Protein AF-A0AAW1Y1N4-F1 (afdb_monomer)

Secondary structure (DSSP, 8-state):
------PPP---PPPP----PPP-----------------------------------PPPPPGGGSPPP-SPPHHHHHHHHHHHTTS------

Mean predicted aligned error: 20.31 Å

Solvent-accessible surface area (backbone atoms only — not comparable to full-atom values): 7390 Å² total; per-residue (Å²): 141,82,88,80,82,82,84,78,80,85,80,87,74,87,84,82,82,86,79,81,82,78,89,83,85,87,83,88,89,88,89,88,89,89,86,80,94,70,86,72,80,69,78,85,69,77,67,77,71,68,75,74,72,80,79,79,82,82,78,83,81,75,46,81,92,74,51,86,83,80,88,73,73,57,77,92,51,40,66,65,53,54,60,54,52,77,79,46,93,82,80,85,85,131

Structure (mmCIF, N/CA/C/O backbone):
data_AF-A0AAW1Y1N4-F1
#
_entry.id   AF-A0AAW1Y1N4-F1
#
loop_
_atom_site.group_PDB
_atom_site.id
_atom_site.type_symbol
_atom_site.label_atom_id
_atom_site.label_alt_id
_atom_site.label_comp_id
_atom_site.label_asym_id
_atom_site.label_entity_id
_atom_site.label_seq_id
_atom_site.pdbx_PDB_ins_code
_atom_site.Cartn_x
_atom_site.Cartn_y
_atom_site.Cartn_z
_atom_site.occupancy
_atom_site.B_iso_or_equiv
_atom_site.auth_seq_id
_atom_site.auth_comp_id
_atom_site.auth_asym_id
_atom_site.auth_atom_id
_atom_site.pdbx_PDB_model_num
ATOM 1 N N . MET A 1 1 ? -6.509 -39.444 18.642 1.00 41.75 1 MET A N 1
ATOM 2 C CA . MET A 1 1 ? -6.468 -38.091 19.236 1.00 41.75 1 MET A CA 1
ATOM 3 C C . MET A 1 1 ? -5.224 -37.387 18.727 1.00 41.75 1 MET A C 1
ATOM 5 O O . MET A 1 1 ? -4.135 -37.857 19.015 1.00 41.75 1 MET A O 1
ATOM 9 N N . ALA A 1 2 ? -5.366 -36.320 17.945 1.00 38.72 2 ALA A N 1
ATOM 10 C CA . ALA A 1 2 ? -4.243 -35.461 17.577 1.00 38.72 2 ALA A CA 1
ATOM 11 C C . ALA A 1 2 ? -4.738 -34.013 17.600 1.00 38.72 2 ALA A C 1
ATOM 13 O O . ALA A 1 2 ? -5.524 -33.605 16.746 1.00 38.72 2 ALA A O 1
ATOM 14 N N . ALA A 1 3 ? -4.347 -33.272 18.635 1.00 46.62 3 ALA A N 1
ATOM 15 C CA . ALA A 1 3 ? -4.646 -31.855 18.766 1.00 46.62 3 ALA A C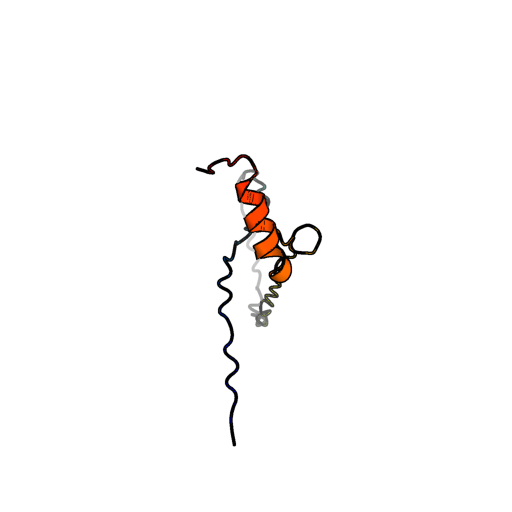A 1
ATOM 16 C C . ALA A 1 3 ? -3.704 -31.065 17.849 1.00 46.62 3 ALA A C 1
ATOM 18 O O . ALA A 1 3 ? -2.485 -31.201 17.942 1.00 46.62 3 ALA A O 1
ATOM 19 N N . ARG A 1 4 ? -4.264 -30.246 16.953 1.00 45.59 4 ARG A N 1
ATOM 20 C CA . ARG A 1 4 ? -3.506 -29.234 16.211 1.00 45.59 4 ARG A CA 1
ATOM 21 C C . ARG A 1 4 ? -3.536 -27.939 17.015 1.00 45.59 4 ARG A C 1
ATOM 23 O O . ARG A 1 4 ? -4.587 -27.322 17.147 1.00 45.59 4 ARG A O 1
ATOM 30 N N . LEU A 1 5 ? -2.383 -27.563 17.560 1.00 49.50 5 LEU A N 1
ATOM 31 C CA . LEU A 1 5 ? -2.143 -26.238 18.121 1.00 49.50 5 LEU A CA 1
ATOM 32 C C . LEU A 1 5 ? -2.092 -25.235 16.961 1.00 49.50 5 LEU A C 1
ATOM 34 O O . LEU A 1 5 ? -1.223 -25.326 16.096 1.00 49.50 5 LEU A O 1
ATOM 38 N N . LEU A 1 6 ? -3.055 -24.316 16.921 1.00 50.31 6 LEU A N 1
ATOM 39 C CA . LEU A 1 6 ? -3.000 -23.137 16.063 1.00 50.31 6 LEU A CA 1
ATOM 40 C C . LEU A 1 6 ? -2.143 -22.087 16.777 1.00 50.31 6 LEU A C 1
ATOM 42 O O . LEU A 1 6 ? -2.581 -21.465 17.741 1.00 50.31 6 LEU A O 1
ATOM 46 N N . GLU A 1 7 ? -0.905 -21.948 16.315 1.00 40.44 7 GLU A N 1
ATOM 47 C CA . GLU A 1 7 ? 0.006 -20.851 16.647 1.00 40.44 7 GLU A CA 1
ATOM 48 C C . GLU A 1 7 ? -0.624 -19.518 16.214 1.00 40.44 7 GLU A C 1
ATOM 50 O O . GLU A 1 7 ? -0.884 -19.287 15.031 1.00 40.44 7 GLU A O 1
ATOM 55 N N . ALA A 1 8 ? -0.903 -18.646 17.181 1.00 49.34 8 ALA A N 1
ATOM 56 C CA . ALA A 1 8 ? -1.369 -17.289 16.937 1.00 49.34 8 ALA A CA 1
ATOM 57 C C . ALA A 1 8 ? -0.158 -16.362 16.757 1.00 49.34 8 ALA A C 1
ATOM 59 O O . ALA A 1 8 ? 0.647 -16.199 17.671 1.00 49.34 8 ALA A O 1
ATOM 60 N N . SER A 1 9 ? -0.030 -15.736 15.584 1.00 50.00 9 SER A N 1
ATOM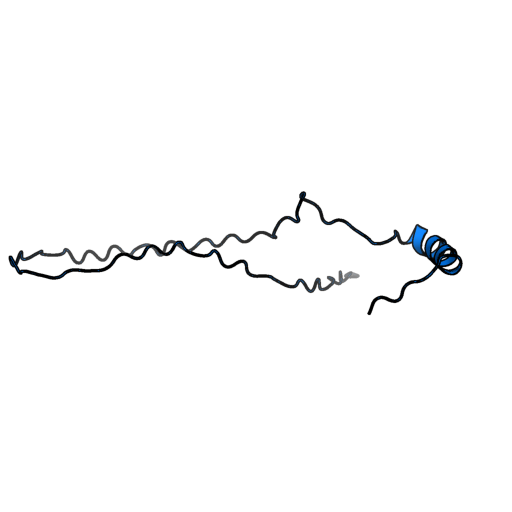 61 C CA . SER A 1 9 ? 1.038 -14.769 15.306 1.00 50.00 9 SER A CA 1
ATOM 62 C C . SER A 1 9 ? 0.916 -13.513 16.186 1.00 50.00 9 SER A C 1
ATOM 64 O O . SER A 1 9 ? -0.183 -12.961 16.305 1.00 50.00 9 SER A O 1
ATOM 66 N N . PRO A 1 10 ? 2.020 -12.990 16.755 1.00 48.88 10 PRO A N 1
ATOM 67 C CA . PRO A 1 10 ? 1.982 -11.774 17.553 1.00 48.88 10 PRO A CA 1
ATOM 68 C C . PRO A 1 10 ? 1.989 -10.556 16.624 1.00 48.88 10 PRO A C 1
ATOM 70 O O . PRO A 1 10 ? 3.013 -10.189 16.049 1.00 48.88 10 PRO A O 1
ATOM 73 N N . VAL A 1 11 ? 0.838 -9.902 16.464 1.00 53.94 11 VAL A N 1
ATOM 74 C CA . VAL A 1 11 ? 0.773 -8.596 15.796 1.00 53.94 11 VAL A CA 1
ATOM 75 C C . VAL A 1 11 ? 1.178 -7.530 16.812 1.00 53.94 11 VAL A C 1
ATOM 77 O O . VAL A 1 11 ? 0.360 -7.033 17.586 1.00 53.94 11 VAL A O 1
ATOM 80 N N . CYS A 1 12 ? 2.467 -7.193 16.836 1.00 42.69 12 CYS A N 1
ATOM 81 C CA . CYS A 1 12 ? 2.995 -6.070 17.608 1.00 42.69 12 CYS A CA 1
ATOM 82 C C . CYS A 1 12 ? 2.521 -4.744 16.982 1.00 42.69 12 CYS A C 1
ATOM 84 O O . CYS A 1 12 ? 3.169 -4.197 16.094 1.00 42.69 12 CYS A O 1
ATOM 86 N N . GLY A 1 13 ? 1.361 -4.241 17.413 1.00 51.38 13 GLY A N 1
ATOM 87 C CA . GLY A 1 13 ? 0.816 -2.950 16.987 1.00 51.38 13 GLY A CA 1
ATOM 88 C C . GLY A 1 13 ? 1.281 -1.800 17.884 1.00 51.38 13 GLY A C 1
ATOM 89 O O . GLY A 1 13 ? 1.091 -1.837 19.098 1.00 51.38 13 GLY A O 1
ATOM 90 N N . ALA A 1 14 ? 1.861 -0.751 17.295 1.00 58.66 14 ALA A N 1
ATOM 91 C CA . ALA A 1 14 ? 2.171 0.489 18.004 1.00 58.66 14 ALA A CA 1
ATOM 92 C C . ALA A 1 14 ? 0.886 1.314 18.214 1.00 58.66 14 ALA A C 1
ATOM 94 O O . ALA A 1 14 ? 0.250 1.750 17.256 1.00 58.66 14 ALA A O 1
ATOM 95 N N . ALA A 1 15 ? 0.489 1.532 19.471 1.00 62.38 15 ALA A N 1
ATOM 96 C CA . ALA A 1 15 ? -0.697 2.313 19.816 1.00 62.38 15 ALA A CA 1
ATOM 97 C C . ALA A 1 15 ? -0.355 3.808 19.945 1.00 62.38 15 ALA A C 1
ATOM 99 O O . ALA A 1 15 ? 0.383 4.206 20.848 1.00 62.38 15 ALA A O 1
ATOM 100 N N . TYR A 1 16 ? -0.926 4.657 19.088 1.00 59.62 16 TYR A N 1
ATOM 101 C CA . TYR A 1 16 ? -0.848 6.111 19.241 1.00 59.62 16 TYR A CA 1
ATOM 102 C C . TYR A 1 16 ? -2.072 6.632 20.011 1.00 59.62 16 TYR A C 1
ATOM 104 O O . TYR A 1 16 ? -3.213 6.264 19.741 1.00 59.62 16 TYR A O 1
ATOM 112 N N . ARG A 1 17 ? -1.849 7.496 21.009 1.00 52.91 17 ARG A N 1
ATOM 113 C CA . ARG A 1 17 ? -2.921 8.149 21.780 1.00 52.91 17 ARG A CA 1
ATOM 114 C C . ARG A 1 17 ? -3.203 9.537 21.211 1.00 52.91 17 ARG A C 1
ATOM 116 O O . ARG A 1 17 ? -2.396 10.446 21.386 1.00 52.91 17 ARG A O 1
ATOM 123 N N . VAL A 1 18 ? -4.378 9.738 20.618 1.00 58.78 18 VAL A N 1
ATOM 124 C CA . VAL A 1 18 ? -4.863 11.079 20.255 1.00 58.78 18 VAL A CA 1
ATOM 125 C C . VAL A 1 18 ? -5.433 11.761 21.503 1.00 58.78 18 VAL A C 1
ATOM 127 O O . VAL A 1 18 ? -6.510 11.411 21.988 1.00 58.78 18 VAL A O 1
ATOM 130 N N . ARG A 1 19 ? -4.712 12.748 22.052 1.00 61.38 19 ARG A N 1
ATOM 131 C CA . ARG A 1 19 ? -5.229 13.619 23.121 1.00 61.38 19 ARG A CA 1
ATOM 132 C C . ARG A 1 19 ? -6.177 14.653 22.507 1.00 61.38 19 ARG A C 1
ATOM 134 O O . ARG A 1 19 ? -5.730 15.538 21.782 1.00 61.38 19 ARG A O 1
ATOM 141 N N . ARG A 1 20 ? -7.478 14.582 22.813 1.00 61.31 20 ARG A N 1
ATOM 142 C CA . ARG A 1 20 ? -8.427 15.659 22.477 1.00 61.31 20 ARG A CA 1
ATOM 143 C C . ARG A 1 20 ? -8.039 16.919 23.267 1.00 61.31 20 ARG A C 1
ATOM 145 O O . ARG A 1 20 ? -8.073 16.901 24.495 1.00 61.31 20 ARG A O 1
ATOM 152 N N . ARG A 1 21 ? -7.644 17.998 22.579 1.00 58.84 21 ARG A N 1
ATOM 153 C CA . ARG A 1 21 ? -7.394 19.313 23.197 1.00 58.84 21 ARG A CA 1
ATOM 154 C C . ARG A 1 21 ? -8.730 19.911 23.656 1.00 58.84 21 ARG A C 1
ATOM 156 O O . ARG A 1 21 ? -9.619 20.129 22.838 1.00 58.84 21 ARG A O 1
ATOM 163 N N . GLY A 1 22 ? -8.877 20.137 24.962 1.00 54.81 22 GLY A N 1
ATOM 164 C CA . GLY A 1 22 ? -10.008 20.871 25.535 1.00 54.81 22 GLY A CA 1
ATOM 165 C C . GLY A 1 22 ? -9.956 22.349 25.142 1.00 54.81 22 GLY A C 1
ATOM 166 O O . GLY A 1 22 ? -8.877 22.917 25.013 1.00 54.81 22 GLY A O 1
ATOM 167 N N . LYS A 1 23 ? -11.120 22.971 24.929 1.00 53.81 23 LYS A N 1
ATOM 168 C CA . LYS A 1 23 ? -11.238 24.410 24.660 1.00 53.81 23 LYS A CA 1
ATOM 169 C C . LYS A 1 23 ? -10.960 25.175 25.957 1.00 53.81 23 LYS A C 1
ATOM 171 O O . LYS A 1 23 ? -11.654 24.967 26.947 1.00 53.81 23 LYS A O 1
ATOM 176 N N . HIS A 1 24 ? -9.946 26.032 25.955 1.00 49.44 24 HIS A N 1
ATOM 177 C CA . HIS A 1 24 ? -9.624 26.918 27.072 1.00 49.44 24 HIS A CA 1
ATOM 178 C C . HIS A 1 24 ? -10.308 28.264 26.824 1.00 49.44 24 HIS A C 1
ATOM 180 O O . HIS A 1 24 ? -9.964 28.953 25.867 1.00 49.44 24 HIS A O 1
ATOM 186 N N . SER A 1 25 ? -11.272 28.642 27.658 1.00 60.44 25 SER A N 1
ATOM 187 C CA . SER A 1 25 ? -11.785 30.013 27.711 1.00 60.44 25 SER A CA 1
ATOM 188 C C . SER A 1 25 ? -11.327 30.648 29.019 1.00 60.44 25 SER A C 1
ATOM 190 O O . SER A 1 25 ? -11.715 30.191 30.092 1.00 60.44 25 SER A O 1
ATOM 192 N N . PHE A 1 26 ? -10.494 31.684 28.924 1.00 55.00 26 PHE A N 1
ATOM 193 C CA . PHE A 1 26 ? -10.100 32.523 30.053 1.00 55.00 26 PHE A CA 1
ATOM 194 C C . PHE A 1 26 ? -10.815 33.875 29.966 1.00 55.00 26 PHE A C 1
ATOM 196 O O . PHE A 1 26 ? -10.654 34.588 28.979 1.00 55.00 26 PHE A O 1
ATOM 203 N N . SER A 1 27 ? -11.503 34.273 31.036 1.00 51.38 27 SER A N 1
ATOM 204 C CA . SER A 1 27 ? -11.667 35.681 31.424 1.00 51.38 27 SER A CA 1
ATOM 205 C C . SER A 1 27 ? -11.795 35.791 32.954 1.00 51.38 27 SER A C 1
ATOM 207 O O . SER A 1 27 ? -12.304 34.884 33.603 1.00 51.38 27 SER A O 1
ATOM 209 N N . LYS A 1 28 ? -11.226 36.874 33.498 1.00 62.22 28 LYS A N 1
ATOM 210 C CA . LYS A 1 28 ? -10.697 37.114 34.864 1.00 62.22 28 LYS A CA 1
ATOM 211 C C . LYS A 1 28 ? -11.759 37.552 35.915 1.00 62.22 28 LYS A C 1
ATOM 213 O O . LYS A 1 28 ? -12.886 37.826 35.517 1.00 62.22 28 LYS A O 1
ATOM 218 N N . PRO A 1 29 ? -11.415 37.638 37.228 1.00 56.88 29 PRO A N 1
ATOM 219 C CA . PRO A 1 29 ? -12.366 37.813 38.336 1.00 56.88 29 PRO A CA 1
ATOM 220 C C . PRO A 1 29 ? -12.467 39.259 38.875 1.00 56.88 29 PRO A C 1
ATOM 222 O O . PRO A 1 29 ? -11.515 40.029 38.766 1.00 56.88 29 PRO A O 1
ATOM 225 N N . SER A 1 30 ? -13.574 39.583 39.558 1.00 51.47 30 SER A N 1
ATOM 226 C CA . SER A 1 30 ? -13.684 40.724 40.490 1.00 51.47 30 SER A CA 1
ATOM 227 C C . SER A 1 30 ? -14.616 40.396 41.677 1.00 51.47 30 SER A C 1
ATOM 229 O O . SER A 1 30 ? -15.766 40.013 41.479 1.00 51.47 30 SER A O 1
ATOM 231 N N . THR A 1 31 ? -14.096 40.530 42.899 1.00 62.16 31 THR A N 1
ATOM 232 C CA . THR A 1 31 ? -14.676 40.309 44.255 1.00 62.16 31 THR A CA 1
ATOM 233 C C . THR A 1 31 ? -15.134 41.647 44.915 1.00 62.16 31 THR A C 1
ATOM 235 O O . THR A 1 31 ? -14.768 42.685 44.372 1.00 62.16 31 THR A O 1
ATOM 238 N N . PRO A 1 32 ? -15.698 41.721 46.155 1.00 61.50 32 PRO A N 1
ATOM 239 C CA . PRO A 1 32 ? -16.941 41.132 46.725 1.0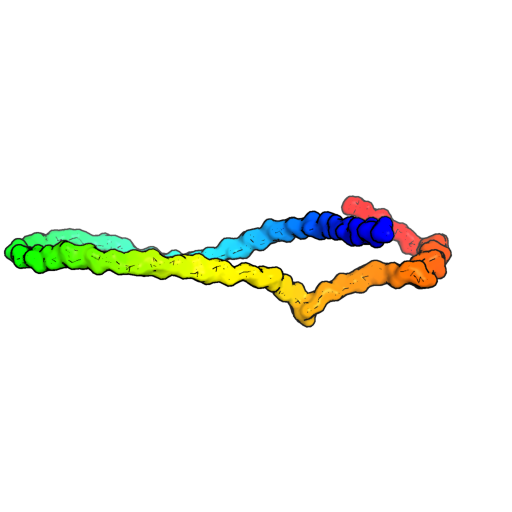0 61.50 32 PRO A CA 1
ATOM 240 C C . PRO A 1 32 ? -17.757 42.122 47.639 1.00 61.50 32 PRO A C 1
ATOM 242 O O . PRO A 1 32 ? -17.180 43.082 48.130 1.00 61.50 32 PRO A O 1
ATOM 245 N N . ILE A 1 33 ? -19.030 41.854 48.008 1.00 54.84 33 ILE A N 1
ATOM 246 C CA . ILE A 1 33 ? -19.666 42.328 49.282 1.00 54.84 33 ILE A CA 1
ATOM 247 C C . ILE A 1 33 ? -20.676 41.257 49.790 1.00 54.84 33 ILE A C 1
ATOM 249 O O . ILE A 1 33 ? -21.483 40.756 49.013 1.00 54.84 33 ILE A O 1
ATOM 253 N N . LEU A 1 34 ? -20.587 40.868 51.075 1.00 57.28 34 LEU A N 1
ATOM 254 C CA . LEU A 1 34 ? -21.341 39.811 51.808 1.00 57.28 34 LEU A CA 1
ATOM 255 C C . LEU A 1 34 ? -22.572 40.390 52.570 1.00 57.28 34 LEU A C 1
ATOM 257 O O . LEU A 1 34 ? -22.603 41.606 52.738 1.00 57.28 34 LEU A O 1
ATOM 261 N N . PRO A 1 35 ? -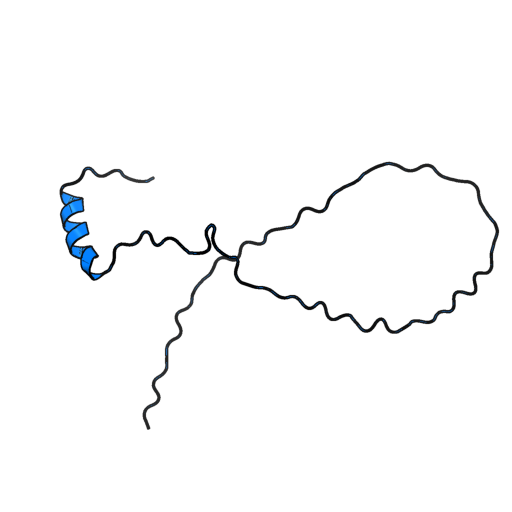23.426 39.612 53.291 1.00 55.19 35 PRO A N 1
ATOM 262 C CA . PRO A 1 35 ? -24.141 38.349 53.017 1.00 55.19 35 PRO A CA 1
ATOM 263 C C . PRO A 1 35 ? -25.683 38.489 53.249 1.00 55.19 35 PRO A C 1
ATOM 265 O O . PRO A 1 35 ? -26.148 39.500 53.772 1.00 55.19 35 PRO A O 1
ATOM 268 N N . PRO A 1 36 ? -26.502 37.449 52.994 1.00 49.91 36 PRO A N 1
ATOM 269 C CA . PRO A 1 36 ? -27.357 36.998 54.101 1.00 49.91 36 PRO A CA 1
ATOM 270 C C . PRO A 1 36 ? -27.183 35.506 54.379 1.00 49.91 36 PRO A C 1
ATOM 272 O O . PRO A 1 36 ? -27.166 34.662 53.483 1.00 49.91 36 PRO A O 1
ATOM 275 N N . VAL A 1 37 ? -27.057 35.184 55.665 1.00 56.97 37 VAL A N 1
ATOM 276 C CA . VAL A 1 37 ? -27.009 33.817 56.185 1.00 56.97 37 VAL A CA 1
ATOM 277 C C . VAL A 1 37 ? -28.384 33.185 55.994 1.00 56.97 37 VAL A C 1
ATOM 279 O O . VAL A 1 37 ? -29.247 33.231 56.868 1.00 56.97 37 VAL A O 1
ATOM 282 N N . HIS A 1 38 ? -28.601 32.583 54.834 1.00 57.47 38 HIS A N 1
ATOM 283 C CA . HIS A 1 38 ? -29.713 31.671 54.646 1.00 57.47 38 HIS A CA 1
ATOM 284 C C . HIS A 1 38 ? -29.262 30.317 55.185 1.00 57.47 38 HIS A C 1
ATOM 286 O O . HIS A 1 38 ? -28.331 29.709 54.655 1.00 57.47 38 HIS A O 1
ATOM 292 N N . LYS A 1 39 ? -29.895 29.857 56.271 1.00 56.62 39 LYS A N 1
ATOM 293 C CA . LYS A 1 39 ? -29.752 28.484 56.767 1.00 56.62 39 LYS A CA 1
ATOM 294 C C . LYS A 1 39 ? -30.336 27.548 55.712 1.00 56.62 39 LYS A C 1
ATOM 296 O O . LYS A 1 39 ? -31.490 27.138 55.798 1.00 56.62 39 LYS A O 1
ATOM 301 N N . LEU A 1 40 ? -29.550 27.257 54.682 1.00 54.06 40 LEU A N 1
ATOM 302 C CA . LEU A 1 40 ? -29.853 26.205 53.735 1.00 54.06 40 LEU A CA 1
ATOM 303 C C . LEU A 1 40 ? -29.628 24.904 54.491 1.00 54.06 40 LEU A C 1
ATOM 305 O O . LEU A 1 40 ? -28.504 24.419 54.610 1.00 54.06 40 LEU A O 1
ATOM 309 N N . LEU A 1 41 ? -30.709 24.372 55.059 1.00 56.75 41 LEU A N 1
ATOM 310 C CA . LEU A 1 41 ? -30.794 22.959 55.383 1.00 56.75 41 LEU A CA 1
ATOM 311 C C . LEU A 1 41 ? -30.622 22.217 54.058 1.00 56.75 41 LEU A C 1
ATOM 313 O O . LEU A 1 41 ? -31.586 21.970 53.342 1.00 56.75 41 LEU A O 1
ATOM 317 N N . LEU A 1 42 ? -29.370 21.951 53.692 1.00 58.59 42 LEU A N 1
ATOM 318 C CA . LEU A 1 42 ? -29.028 21.026 52.632 1.00 58.59 42 LEU A CA 1
ATOM 319 C C . LEU A 1 42 ? -29.502 19.664 53.137 1.00 58.59 42 LEU A C 1
ATOM 321 O O . LEU A 1 42 ? -28.950 19.177 54.130 1.00 58.59 42 LEU A O 1
ATOM 325 N N . PRO A 1 43 ? -30.507 19.029 52.511 1.00 56.16 43 PRO A N 1
ATOM 326 C CA . PRO A 1 43 ? -30.689 17.618 52.741 1.00 56.16 43 PRO A CA 1
ATOM 327 C C . PRO A 1 43 ? -29.398 16.972 52.250 1.00 56.16 43 PRO A C 1
ATOM 329 O O . PRO A 1 43 ? -29.103 16.976 51.053 1.00 56.16 43 PRO A O 1
ATOM 332 N N . LEU A 1 44 ? -28.616 16.423 53.179 1.00 52.22 44 LEU A N 1
ATOM 333 C CA . LEU A 1 44 ? -27.569 15.456 52.881 1.00 52.22 44 LEU A CA 1
ATOM 334 C C . LEU A 1 44 ? -28.250 14.152 52.440 1.00 52.22 44 LEU A C 1
ATOM 336 O O . LEU A 1 44 ? -28.109 13.103 53.052 1.00 52.22 44 LEU A O 1
ATOM 340 N N . GLY A 1 45 ? -29.050 14.234 51.380 1.00 52.69 45 GLY A N 1
ATOM 341 C CA . GLY A 1 45 ? -29.415 13.093 50.576 1.00 52.69 45 GLY A CA 1
ATOM 342 C C . GLY A 1 45 ? -28.207 12.806 49.711 1.00 52.69 45 GLY A C 1
ATOM 343 O O . GLY A 1 45 ? -28.128 13.275 48.574 1.00 52.69 45 GLY A O 1
ATOM 344 N N . SER A 1 46 ? -27.242 12.061 50.250 1.00 57.00 46 SER A N 1
ATOM 345 C CA . SER A 1 46 ? -26.325 11.306 49.410 1.00 57.00 46 SER A CA 1
ATOM 346 C C . SER A 1 46 ? -27.170 10.278 48.667 1.00 57.00 46 SER A C 1
ATOM 348 O O . SER A 1 46 ? -27.276 9.119 49.051 1.00 57.00 46 SER A O 1
ATOM 350 N N . ASN A 1 47 ? -27.811 10.710 47.579 1.00 59.88 47 ASN A N 1
ATOM 351 C CA . ASN A 1 47 ? -28.220 9.768 46.559 1.00 59.88 47 ASN A CA 1
ATOM 352 C C . ASN A 1 47 ? -26.943 8.993 46.232 1.00 59.88 47 ASN A C 1
ATOM 354 O O . ASN A 1 47 ? -25.956 9.640 45.850 1.00 59.88 47 ASN A O 1
ATOM 358 N N . PRO A 1 48 ? -26.896 7.662 46.420 1.00 55.50 48 PRO A N 1
ATOM 359 C CA . PRO A 1 48 ? -25.796 6.894 45.893 1.00 55.50 48 PRO A CA 1
ATOM 360 C C . PRO A 1 48 ? -25.886 7.135 44.395 1.00 55.50 48 PRO A C 1
ATOM 362 O O . PRO A 1 48 ? -26.760 6.598 43.718 1.00 55.50 48 PRO A O 1
ATOM 365 N N . ARG A 1 49 ? -25.042 8.042 43.885 1.00 58.38 49 ARG A N 1
ATOM 366 C CA . ARG A 1 49 ? -24.771 8.163 42.464 1.00 58.38 49 ARG A CA 1
ATOM 367 C C . ARG A 1 49 ? -24.315 6.767 42.110 1.00 58.38 49 ARG A C 1
ATOM 369 O O . ARG A 1 49 ? -23.164 6.422 42.359 1.00 58.38 49 ARG A O 1
ATOM 376 N N . THR A 1 50 ? -25.248 5.955 41.615 1.00 59.53 50 THR A N 1
ATOM 377 C CA . THR A 1 50 ? -24.977 4.706 40.927 1.00 59.53 50 THR A CA 1
ATOM 378 C C . THR A 1 50 ? -23.801 5.041 40.056 1.00 59.53 50 THR A C 1
ATOM 380 O O . THR A 1 50 ? -23.942 5.913 39.194 1.00 59.53 50 THR A O 1
ATOM 383 N N . HIS A 1 51 ? -22.631 4.496 40.395 1.00 63.97 51 HIS A N 1
ATOM 384 C CA . HIS A 1 51 ? -21.411 4.742 39.658 1.00 63.97 51 HIS A CA 1
ATOM 385 C C . HIS A 1 51 ? -21.782 4.437 38.216 1.00 63.97 51 HIS A C 1
ATOM 387 O O . HIS A 1 51 ? -21.980 3.271 37.869 1.00 63.97 51 HIS A O 1
ATOM 393 N N . GLN A 1 52 ? -22.013 5.482 37.414 1.00 64.56 52 GLN A N 1
ATOM 394 C CA . GLN A 1 52 ? -22.280 5.328 36.001 1.00 64.56 52 GLN A CA 1
ATOM 395 C C . GLN A 1 52 ? -20.976 4.744 35.500 1.00 64.56 52 GLN A C 1
ATOM 397 O O . GLN A 1 52 ? -19.986 5.460 35.364 1.00 64.56 52 GLN A O 1
ATOM 402 N N . ARG A 1 53 ? -20.936 3.409 35.400 1.00 68.94 53 ARG A N 1
ATOM 403 C CA . ARG A 1 53 ? -19.780 2.664 34.927 1.00 68.94 53 ARG A CA 1
ATOM 404 C C . ARG A 1 53 ? -19.418 3.331 33.617 1.00 68.94 53 ARG A C 1
ATOM 406 O O . ARG A 1 53 ? -20.209 3.277 32.678 1.00 68.94 53 ARG A O 1
ATOM 413 N N . LEU A 1 54 ? -18.277 4.015 33.601 1.00 72.44 54 LEU A N 1
ATOM 414 C CA . LEU A 1 54 ? -17.711 4.608 32.403 1.00 72.44 54 LEU A CA 1
ATOM 415 C C . LEU A 1 54 ? -17.577 3.466 31.399 1.00 72.44 54 LEU A C 1
ATOM 417 O O . LEU A 1 54 ? -16.693 2.619 31.514 1.00 72.44 54 LEU A O 1
ATOM 421 N N . ARG A 1 55 ? -18.533 3.377 30.472 1.00 76.12 55 ARG A N 1
ATOM 422 C CA . ARG A 1 55 ? -18.514 2.394 29.396 1.00 76.12 55 ARG A CA 1
ATOM 423 C C . ARG A 1 55 ? -17.529 2.922 28.370 1.00 76.12 55 ARG A C 1
ATOM 425 O O . ARG A 1 55 ? -17.883 3.718 27.508 1.00 76.12 55 ARG A O 1
ATOM 432 N N . ILE A 1 56 ? -16.270 2.539 28.535 1.00 76.50 56 ILE A N 1
ATOM 433 C CA . ILE A 1 56 ? -15.227 2.818 27.557 1.00 76.50 56 ILE A CA 1
ATOM 434 C C . ILE A 1 56 ? -15.423 1.809 26.426 1.00 76.50 56 ILE A C 1
ATOM 436 O O . ILE A 1 56 ? -15.147 0.625 26.599 1.00 76.50 56 ILE A O 1
ATOM 440 N N . SER A 1 57 ? -15.933 2.266 25.286 1.00 76.81 57 SER A N 1
ATOM 441 C CA . SER A 1 57 ? -15.828 1.529 24.031 1.00 76.81 57 SER A CA 1
ATOM 442 C C . SER A 1 57 ? -14.565 1.988 23.304 1.00 76.81 57 SER A C 1
ATOM 444 O O . SER A 1 57 ? -14.313 3.184 23.155 1.00 76.81 57 SER A O 1
ATOM 446 N N . SER A 1 58 ? -13.741 1.036 22.874 1.00 78.12 58 SER A N 1
ATOM 447 C CA . SER A 1 58 ? -12.561 1.291 22.047 1.00 78.12 58 SER A CA 1
ATOM 448 C C . SER A 1 58 ? -12.621 0.401 20.812 1.00 78.12 58 SER A C 1
ATOM 450 O O . SER A 1 58 ? -12.624 -0.820 20.945 1.00 78.12 58 SER A O 1
ATOM 452 N N . GLY A 1 59 ? -12.675 1.016 19.631 1.00 84.25 59 GLY A N 1
ATOM 453 C CA . GLY A 1 59 ? -12.473 0.348 18.344 1.00 84.25 59 GLY A CA 1
ATOM 454 C C . GLY A 1 59 ? -11.072 0.626 17.800 1.00 84.25 59 GLY A C 1
ATOM 455 O O . GLY A 1 59 ? -10.413 1.573 18.239 1.00 84.25 59 GLY A O 1
ATOM 456 N N . LEU A 1 60 ? -10.618 -0.196 16.849 1.00 90.44 60 LEU A N 1
ATOM 457 C CA . LEU A 1 60 ? -9.449 0.145 16.038 1.00 90.44 60 LEU A CA 1
ATOM 458 C C . LEU A 1 60 ? -9.777 1.379 15.196 1.00 90.44 60 LEU A C 1
ATOM 460 O O . LEU A 1 60 ? -10.912 1.552 14.757 1.00 90.44 60 LEU A O 1
ATOM 464 N N . ILE A 1 61 ? -8.790 2.250 15.006 1.00 89.56 61 ILE A N 1
ATOM 465 C CA . ILE A 1 61 ? -8.966 3.425 14.158 1.00 89.56 61 ILE A CA 1
ATOM 466 C C . ILE A 1 61 ? -9.021 2.954 12.707 1.00 89.56 61 ILE A C 1
ATOM 468 O O . ILE A 1 61 ? -8.205 2.133 12.284 1.00 89.56 61 ILE A O 1
ATOM 472 N N . GLU A 1 62 ? -9.992 3.468 11.960 1.00 93.50 62 GLU A N 1
ATOM 473 C CA . GLU A 1 62 ? -10.076 3.236 10.526 1.00 93.50 62 GLU A CA 1
ATOM 474 C C . GLU A 1 62 ? -8.937 3.992 9.831 1.00 93.50 62 GLU A C 1
ATOM 476 O O . GLU A 1 62 ? -8.715 5.169 10.130 1.00 93.50 62 GLU A O 1
ATOM 481 N N . PRO A 1 63 ? -8.186 3.343 8.929 1.00 94.75 63 PRO A N 1
ATOM 482 C CA . PRO A 1 63 ? -7.205 4.048 8.121 1.00 94.75 63 PRO A CA 1
ATOM 483 C C . PRO A 1 63 ? -7.912 5.058 7.215 1.00 94.75 63 PRO A C 1
ATOM 485 O O . PRO A 1 63 ? -9.079 4.879 6.857 1.00 94.75 63 PRO A O 1
ATOM 488 N N . ASP A 1 64 ? -7.190 6.093 6.798 1.00 93.69 64 ASP A N 1
ATOM 489 C CA . ASP A 1 64 ? -7.722 7.066 5.848 1.00 93.69 64 ASP A CA 1
ATOM 490 C C . ASP A 1 64 ? -8.209 6.352 4.574 1.00 93.69 64 ASP A C 1
ATOM 492 O O . ASP A 1 64 ? -7.512 5.513 3.999 1.00 93.69 64 ASP A O 1
ATOM 496 N N . GLY A 1 65 ? -9.445 6.639 4.157 1.00 94.56 65 GLY A N 1
ATOM 497 C CA . GLY A 1 65 ? -10.093 5.952 3.032 1.00 94.56 65 GLY A CA 1
ATOM 498 C C . GLY A 1 65 ? -10.641 4.550 3.345 1.00 94.56 65 GLY A C 1
ATOM 499 O O . GLY A 1 65 ? -11.100 3.865 2.434 1.00 94.56 65 GLY A O 1
ATOM 500 N N . GLY A 1 66 ? -10.617 4.109 4.607 1.00 94.75 66 GLY A N 1
ATOM 501 C CA . GLY A 1 66 ? -11.296 2.897 5.082 1.00 94.75 66 GLY A CA 1
ATOM 502 C C . GLY A 1 66 ? -10.556 1.579 4.828 1.00 94.75 66 GLY A C 1
ATOM 503 O O . GLY A 1 66 ? -11.026 0.523 5.252 1.00 94.75 66 GLY A O 1
ATOM 504 N N . LYS A 1 67 ? -9.388 1.600 4.172 1.00 94.50 67 LYS A N 1
ATOM 505 C CA . LYS A 1 67 ? -8.561 0.403 3.961 1.00 94.50 67 LYS A CA 1
ATOM 506 C C . LYS A 1 67 ? -7.067 0.719 3.975 1.00 94.50 67 LYS A C 1
ATOM 508 O O . LYS A 1 67 ? -6.622 1.724 3.435 1.00 94.50 67 LYS A O 1
ATOM 513 N N . LEU A 1 68 ? -6.279 -0.199 4.534 1.00 93.44 68 LEU A N 1
ATOM 514 C CA . LEU A 1 68 ? -4.824 -0.158 4.424 1.00 93.44 68 LEU A CA 1
ATOM 515 C C . LEU A 1 68 ? -4.382 -0.428 2.983 1.00 93.44 68 LEU A C 1
ATOM 517 O O . LEU A 1 68 ? -4.754 -1.436 2.375 1.00 93.44 68 LEU A O 1
ATOM 521 N N . VAL A 1 69 ? -3.556 0.468 2.453 1.00 95.19 69 VAL A N 1
ATOM 522 C CA . VAL A 1 69 ? -2.924 0.294 1.147 1.00 95.19 69 VAL A CA 1
ATOM 523 C C . VAL A 1 69 ? -1.701 -0.603 1.306 1.00 95.19 69 VAL A C 1
ATOM 525 O O . VAL A 1 69 ? -0.758 -0.268 2.020 1.00 95.19 69 VAL A O 1
ATOM 528 N N . GLU A 1 70 ? -1.711 -1.747 0.627 1.00 93.06 70 GLU A N 1
ATOM 529 C CA . GLU A 1 70 ? -0.589 -2.681 0.623 1.00 93.06 70 GLU A CA 1
ATOM 530 C C . GLU A 1 70 ? 0.404 -2.311 -0.486 1.00 93.06 70 GLU A C 1
ATOM 532 O O . GLU A 1 70 ? 0.074 -2.329 -1.671 1.00 93.06 70 GLU A O 1
ATOM 537 N N . LEU A 1 71 ? 1.633 -1.963 -0.097 1.00 94.88 71 LEU A N 1
ATOM 538 C CA . LEU A 1 71 ? 2.709 -1.588 -1.026 1.00 94.88 71 LEU A CA 1
ATOM 539 C C . LEU A 1 71 ? 3.613 -2.771 -1.403 1.00 94.88 71 LEU A C 1
ATOM 541 O O . LEU A 1 71 ? 4.554 -2.622 -2.187 1.00 94.88 71 LEU A O 1
ATOM 545 N N . PHE A 1 72 ? 3.349 -3.949 -0.839 1.00 93.69 72 PHE A N 1
ATOM 546 C CA . PHE A 1 72 ? 4.130 -5.144 -1.104 1.00 93.69 72 PHE A CA 1
ATOM 547 C C . PHE A 1 72 ? 3.761 -5.767 -2.448 1.00 93.69 72 PHE A C 1
ATOM 549 O O . PHE A 1 72 ? 2.662 -5.632 -2.981 1.00 93.69 72 PHE A O 1
ATOM 556 N N . VAL A 1 73 ? 4.733 -6.465 -3.022 1.00 94.31 73 VAL A N 1
ATOM 557 C CA . VAL A 1 73 ? 4.526 -7.265 -4.226 1.00 94.31 73 VAL A CA 1
ATOM 558 C C . VAL A 1 73 ? 3.990 -8.622 -3.793 1.00 94.31 73 VAL A C 1
ATOM 560 O O . VAL A 1 73 ? 4.558 -9.225 -2.884 1.00 94.31 73 VAL A O 1
ATOM 563 N N . SER A 1 74 ? 2.965 -9.130 -4.481 1.00 94.19 74 SER A N 1
ATOM 564 C CA . SER A 1 74 ? 2.474 -10.490 -4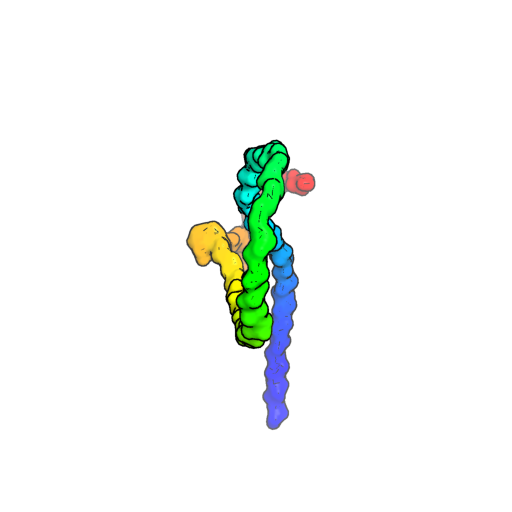.254 1.00 94.19 74 SER A CA 1
ATOM 565 C C . SER A 1 74 ? 3.598 -11.522 -4.386 1.00 94.19 74 SER A C 1
ATOM 567 O O . SER A 1 74 ? 4.502 -11.390 -5.219 1.00 94.19 74 SER A O 1
ATOM 569 N N . GLU A 1 75 ? 3.539 -12.573 -3.572 1.00 94.19 75 GLU A N 1
ATOM 570 C CA . GLU A 1 75 ? 4.628 -13.546 -3.460 1.00 94.19 75 GLU A CA 1
ATOM 571 C C . GLU A 1 75 ? 4.965 -14.216 -4.802 1.00 94.19 75 GLU A C 1
ATOM 573 O O . GLU A 1 75 ? 6.132 -14.284 -5.191 1.00 94.19 75 GLU A O 1
ATOM 578 N N . SER A 1 76 ? 3.942 -14.562 -5.587 1.00 94.75 76 SER A N 1
ATOM 579 C CA . SER A 1 76 ? 4.088 -15.126 -6.935 1.00 94.75 76 SER A CA 1
ATOM 580 C C . SER A 1 76 ? 4.809 -14.201 -7.924 1.00 94.75 76 SER A C 1
ATOM 582 O O . SER A 1 76 ? 5.464 -14.670 -8.855 1.00 94.75 76 SER A O 1
ATOM 584 N N . ALA A 1 77 ? 4.739 -12.881 -7.734 1.00 92.50 77 ALA A N 1
ATOM 585 C CA . ALA A 1 77 ? 5.379 -11.898 -8.605 1.00 92.50 77 ALA A CA 1
ATOM 586 C C . ALA A 1 77 ? 6.740 -11.410 -8.078 1.00 92.50 77 ALA A C 1
ATOM 588 O O . ALA A 1 77 ? 7.442 -10.670 -8.781 1.00 92.50 77 ALA A O 1
ATOM 589 N N . ARG A 1 78 ? 7.137 -11.812 -6.865 1.00 93.62 78 ARG A N 1
ATOM 590 C CA . ARG A 1 78 ? 8.324 -11.291 -6.175 1.00 93.62 78 ARG A CA 1
ATOM 591 C C . ARG A 1 78 ? 9.621 -11.609 -6.918 1.00 93.62 78 ARG A C 1
ATOM 593 O O . ARG A 1 78 ? 10.428 -10.706 -7.143 1.00 93.62 78 ARG A O 1
ATOM 600 N N . ALA A 1 79 ? 9.797 -12.855 -7.362 1.00 91.25 79 ALA A N 1
ATOM 601 C CA . ALA A 1 79 ? 10.990 -13.285 -8.100 1.00 91.25 79 ALA A CA 1
ATOM 602 C C . ALA A 1 79 ? 11.145 -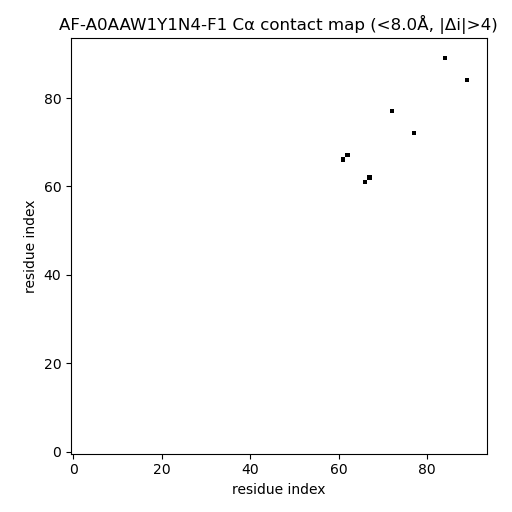12.523 -9.427 1.00 91.25 79 ALA A C 1
ATOM 604 O O . ALA A 1 79 ? 12.205 -11.965 -9.715 1.00 91.25 79 ALA A O 1
ATOM 605 N N . ARG A 1 80 ? 10.049 -12.401 -10.187 1.00 90.62 80 ARG A N 1
ATOM 606 C CA . ARG A 1 80 ? 10.026 -11.669 -11.460 1.00 90.62 80 ARG A CA 1
ATOM 607 C C . ARG A 1 80 ? 10.372 -10.191 -11.279 1.00 90.62 80 ARG A C 1
ATOM 609 O O . ARG A 1 80 ? 11.135 -9.637 -12.067 1.00 90.62 80 ARG A O 1
ATOM 616 N N . ARG A 1 81 ? 9.837 -9.536 -10.240 1.00 91.25 81 ARG A N 1
ATOM 617 C CA . ARG A 1 81 ? 10.157 -8.125 -9.967 1.00 91.25 81 ARG A CA 1
ATOM 618 C C . ARG A 1 81 ? 11.599 -7.932 -9.501 1.00 91.25 81 ARG A C 1
ATOM 620 O O . ARG A 1 81 ? 12.206 -6.936 -9.878 1.00 91.25 81 ARG A O 1
ATOM 627 N N . ARG A 1 82 ? 12.175 -8.893 -8.769 1.00 91.06 82 ARG A N 1
ATOM 628 C CA . ARG A 1 82 ? 13.586 -8.847 -8.356 1.00 91.06 82 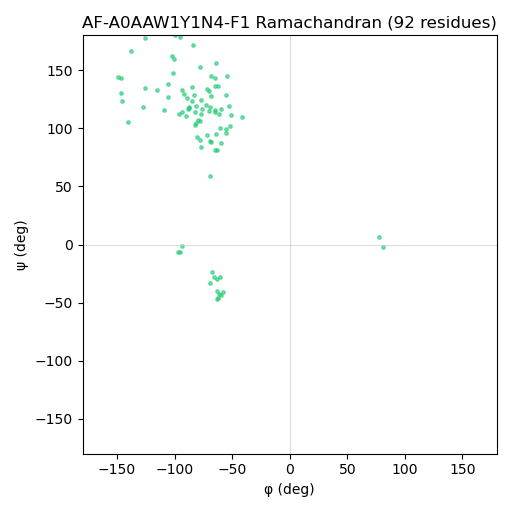ARG A CA 1
ATOM 629 C C . ARG A 1 82 ? 14.546 -8.881 -9.546 1.00 91.06 82 ARG A C 1
ATOM 631 O O . ARG A 1 82 ? 15.509 -8.124 -9.539 1.00 91.06 82 ARG A O 1
ATOM 638 N N . GLY A 1 83 ? 14.267 -9.691 -10.569 1.00 90.00 83 GLY A N 1
ATOM 639 C CA . GLY A 1 83 ? 15.076 -9.708 -11.796 1.00 90.00 83 GLY A CA 1
ATOM 640 C C . GLY A 1 83 ? 15.096 -8.346 -12.496 1.00 90.00 83 GLY A C 1
ATOM 641 O O . GLY A 1 83 ? 16.155 -7.839 -12.844 1.00 90.00 83 GLY A O 1
ATOM 642 N N . ARG A 1 84 ? 13.934 -7.689 -12.595 1.00 90.62 84 ARG A N 1
ATOM 643 C CA . ARG A 1 84 ? 13.816 -6.356 -13.209 1.00 90.62 84 ARG A CA 1
ATOM 644 C C . ARG A 1 84 ? 14.542 -5.255 -12.427 1.00 90.62 84 ARG A C 1
ATOM 646 O O . ARG A 1 84 ? 14.972 -4.279 -13.025 1.00 90.62 84 ARG A O 1
ATOM 653 N N . LEU A 1 85 ? 14.697 -5.390 -11.109 1.00 92.00 85 LEU A N 1
ATOM 654 C CA . LEU A 1 85 ? 15.449 -4.409 -10.316 1.00 92.00 85 LEU A CA 1
ATOM 655 C C . LEU A 1 85 ? 16.927 -4.345 -10.714 1.00 92.00 85 LEU A C 1
ATOM 657 O O . LEU A 1 85 ? 17.514 -3.277 -10.621 1.00 92.00 85 LEU A O 1
ATOM 661 N N . GLN A 1 86 ? 17.512 -5.447 -11.194 1.00 90.06 86 GLN A N 1
ATOM 662 C CA . GLN A 1 86 ? 18.921 -5.473 -11.607 1.00 90.06 86 GLN A C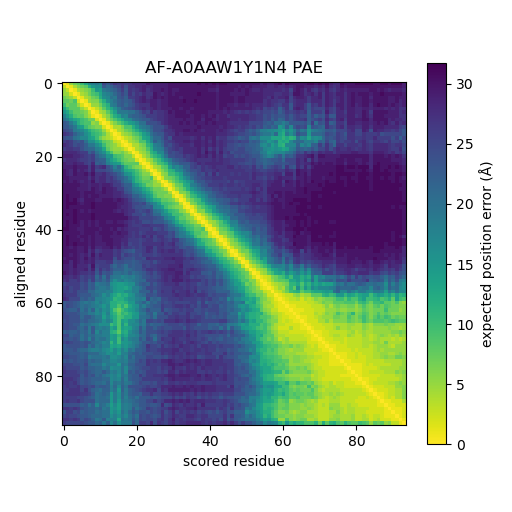A 1
ATOM 663 C C . GLN A 1 86 ? 19.188 -4.622 -12.853 1.00 90.06 86 GLN A C 1
ATOM 665 O O . GLN A 1 86 ? 20.309 -4.175 -13.061 1.00 90.06 86 GLN A O 1
ATOM 670 N N . THR A 1 87 ? 18.162 -4.388 -13.674 1.00 94.88 87 THR A N 1
ATOM 671 C CA . THR A 1 87 ? 18.271 -3.592 -14.902 1.00 94.88 87 THR A CA 1
ATOM 672 C C . THR A 1 87 ? 17.881 -2.130 -14.701 1.00 94.88 87 THR A C 1
ATOM 674 O O . THR A 1 87 ? 17.966 -1.346 -15.641 1.00 94.88 87 THR A O 1
ATOM 677 N N . LEU A 1 88 ? 17.372 -1.763 -13.521 1.00 95.69 88 LEU A N 1
ATOM 678 C CA . LEU A 1 88 ? 16.874 -0.419 -13.240 1.00 95.69 88 LEU A CA 1
ATOM 679 C C . LEU A 1 88 ? 17.900 0.388 -12.436 1.00 95.69 88 LEU A C 1
ATOM 681 O O . LEU A 1 88 ? 18.612 -0.180 -11.607 1.00 95.69 88 LEU A O 1
ATOM 685 N N . PRO A 1 89 ? 17.959 1.716 -12.632 1.00 96.44 89 PRO A N 1
ATOM 686 C CA . PRO A 1 89 ? 18.807 2.571 -11.816 1.00 96.44 89 PRO A CA 1
ATOM 687 C C . PRO A 1 89 ? 18.371 2.512 -10.347 1.00 96.44 89 PRO A C 1
ATOM 689 O O . PRO A 1 89 ? 17.181 2.565 -10.028 1.00 96.44 89 PRO A O 1
ATOM 692 N N . THR A 1 90 ? 19.348 2.405 -9.446 1.00 95.25 90 THR A N 1
ATOM 693 C CA . THR A 1 90 ? 19.116 2.282 -8.002 1.00 95.25 90 THR A CA 1
ATOM 694 C C . THR A 1 90 ? 19.438 3.578 -7.275 1.00 95.25 90 THR A C 1
ATOM 696 O O . THR A 1 90 ? 20.485 4.177 -7.514 1.00 95.25 90 THR A O 1
ATOM 699 N N . ILE A 1 91 ? 18.588 3.954 -6.322 1.00 96.50 91 ILE A N 1
ATOM 700 C CA . ILE A 1 91 ? 18.824 5.066 -5.396 1.00 96.50 91 ILE A CA 1
ATOM 701 C C . ILE A 1 91 ? 18.939 4.482 -3.987 1.00 96.50 91 ILE A C 1
ATOM 703 O O . ILE A 1 91 ? 18.124 3.647 -3.594 1.00 96.50 91 ILE A O 1
ATOM 707 N N . LYS A 1 92 ? 19.960 4.901 -3.231 1.00 95.88 92 LYS A N 1
ATOM 708 C CA . LYS A 1 92 ? 20.119 4.530 -1.820 1.00 95.88 92 LYS A CA 1
ATOM 709 C C . LYS A 1 92 ? 19.293 5.486 -0.965 1.00 95.88 92 LYS A C 1
ATOM 711 O O . LYS A 1 92 ? 19.486 6.694 -1.050 1.00 95.88 92 LYS A O 1
ATOM 716 N N . LEU A 1 93 ? 18.382 4.936 -0.169 1.00 95.31 93 LEU A N 1
ATOM 717 C CA . LEU A 1 93 ? 17.676 5.689 0.865 1.00 95.31 93 LEU A CA 1
ATOM 718 C C . LEU A 1 93 ? 18.585 5.737 2.100 1.00 95.31 93 LEU A C 1
ATOM 720 O O . LEU A 1 93 ? 19.124 4.698 2.485 1.00 95.31 93 LEU A O 1
ATOM 724 N N . LEU A 1 94 ? 18.811 6.940 2.628 1.00 88.69 9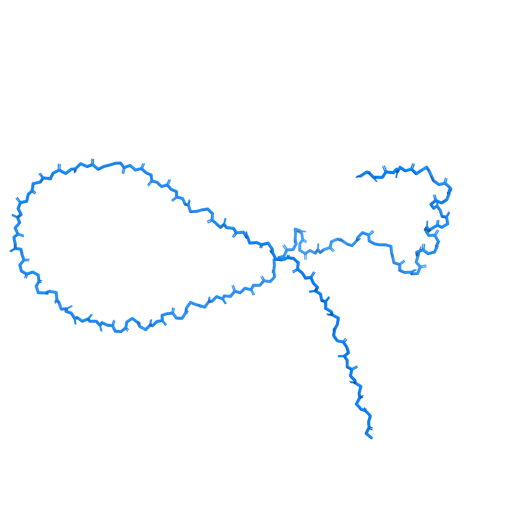4 LEU A N 1
ATOM 725 C CA . LEU A 1 94 ? 19.642 7.202 3.807 1.00 88.69 94 LEU A CA 1
ATOM 726 C C . LEU A 1 94 ? 18.808 7.147 5.088 1.00 88.69 94 LEU A C 1
ATOM 728 O O . LEU A 1 94 ? 17.624 7.549 5.023 1.00 88.69 94 LEU A O 1
#

Foldseek 3Di:
DDDDDDDDDDPPDDDDDDDDDDDDDDDDDDDDDDDDPDPPPPPPPPPVPPPPPPPDDDDDDQPVVRDDDDPDDPPVCVVVVVVVVVVDDDDDDD

Sequence (94 aa):
MAARLLEASPVCGAAYRVRRRGKHSFSKPSTPILPPVHKLLLPLGSNPRTHQRLRISSGLIEPDGGKLVELFVSESARARRRGRLQTLPTIKLL

Organism: Rubus argutus (NCBI:txid59490)

Radius of gyration: 31.51 Å; Cα contacts (8 Å, |Δi|>4): 4; chains: 1; bounding box: 51×80×72 Å

pLDDT: mean 70.62, std 18.93, range [38.72, 96.5]